Protein AF-G4D5F2-F1 (afdb_monomer_lite)

Organism: NCBI:txid997350

pLDDT: mean 88.38, std 15.55, range [37.66, 97.81]

Structure (mmCIF, N/CA/C/O backbone):
data_AF-G4D5F2-F1
#
_entry.id   AF-G4D5F2-F1
#
loop_
_atom_site.group_PDB
_atom_site.id
_atom_site.type_symbol
_atom_site.label_atom_id
_atom_site.label_alt_id
_atom_site.label_comp_id
_atom_site.label_asym_id
_atom_site.label_entity_id
_atom_site.label_seq_id
_atom_site.pdbx_PDB_ins_code
_atom_site.Cartn_x
_atom_site.Cartn_y
_atom_site.Cartn_z
_atom_site.occupancy
_atom_site.B_iso_or_equiv
_atom_site.auth_seq_id
_atom_site.auth_comp_id
_atom_site.auth_asym_id
_atom_site.auth_atom_id
_atom_site.pdbx_PDB_model_num
ATOM 1 N N . MET A 1 1 ? -11.099 2.899 15.831 1.00 67.94 1 MET A N 1
ATOM 2 C CA . MET A 1 1 ? -10.990 1.984 14.674 1.00 67.94 1 MET A CA 1
ATOM 3 C C . MET A 1 1 ? -9.593 2.140 14.106 1.00 67.94 1 MET A C 1
ATOM 5 O O . MET A 1 1 ? -9.204 3.276 13.870 1.00 67.94 1 MET A O 1
ATOM 9 N N . PHE A 1 2 ? -8.819 1.060 13.984 1.00 84.50 2 PHE A N 1
ATOM 10 C CA . PHE A 1 2 ? -7.462 1.144 13.438 1.00 84.50 2 PHE A CA 1
ATOM 11 C C . PHE A 1 2 ? -7.512 1.460 11.940 1.00 84.50 2 PHE A C 1
ATOM 13 O O . PHE A 1 2 ? -8.307 0.871 11.211 1.00 84.50 2 PHE A O 1
ATOM 20 N N . LYS A 1 3 ? -6.680 2.410 11.510 1.00 92.31 3 LYS A N 1
ATOM 21 C CA . LYS A 1 3 ? -6.453 2.772 10.111 1.00 92.31 3 LYS A CA 1
ATOM 22 C C . LYS A 1 3 ? -4.956 2.925 9.891 1.00 92.31 3 LYS A C 1
ATOM 24 O O . LYS A 1 3 ? -4.248 3.385 10.786 1.00 92.31 3 LYS A O 1
ATOM 29 N N . PHE A 1 4 ? -4.490 2.541 8.713 1.00 95.12 4 PHE A N 1
ATOM 30 C CA . PHE A 1 4 ? -3.138 2.849 8.276 1.00 95.12 4 PHE A CA 1
ATOM 31 C C . PHE A 1 4 ? -3.038 4.323 7.882 1.00 95.12 4 PHE A C 1
ATOM 33 O O . PHE A 1 4 ? -4.027 4.937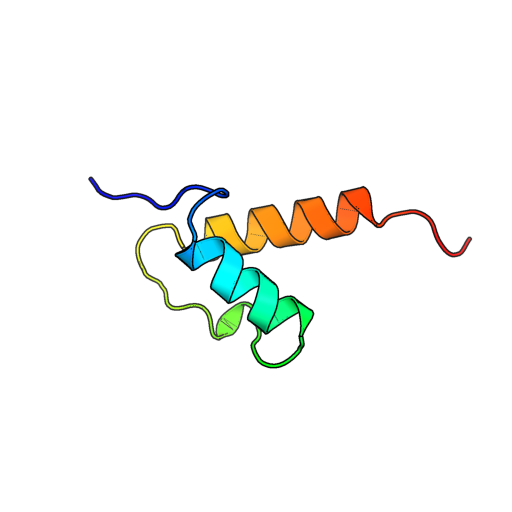 7.479 1.00 95.12 4 PHE A O 1
ATOM 40 N N . THR A 1 5 ? -1.840 4.876 8.015 1.00 95.31 5 THR A N 1
ATOM 41 C CA . THR A 1 5 ? -1.460 6.183 7.478 1.00 95.31 5 THR A CA 1
ATOM 42 C C . THR A 1 5 ? -0.368 5.976 6.435 1.00 95.31 5 THR A C 1
ATOM 44 O O . THR A 1 5 ? 0.334 4.962 6.472 1.00 95.31 5 THR A O 1
ATOM 47 N N . ASN A 1 6 ? -0.170 6.948 5.548 1.00 93.44 6 ASN A N 1
ATOM 48 C CA . ASN A 1 6 ? 0.876 6.897 4.517 1.00 93.44 6 ASN A CA 1
ATOM 49 C C . ASN A 1 6 ? 2.293 6.794 5.122 1.00 93.44 6 ASN A C 1
ATOM 51 O O . ASN A 1 6 ? 3.220 6.293 4.492 1.00 93.44 6 ASN A O 1
ATOM 55 N N . GLU A 1 7 ? 2.454 7.192 6.388 1.00 93.94 7 GLU A N 1
ATOM 56 C CA . GLU A 1 7 ? 3.707 7.084 7.139 1.00 93.94 7 GLU A CA 1
ATOM 57 C C . GLU A 1 7 ? 3.927 5.714 7.800 1.00 93.94 7 GLU A C 1
ATOM 59 O O . GLU A 1 7 ? 5.016 5.448 8.316 1.00 93.94 7 GLU A O 1
ATOM 64 N N . SER A 1 8 ? 2.920 4.832 7.784 1.00 95.25 8 SER A N 1
ATOM 65 C CA . SER A 1 8 ? 2.993 3.506 8.394 1.00 95.25 8 SER A CA 1
ATOM 66 C C . SER A 1 8 ? 4.136 2.682 7.808 1.00 95.25 8 SER A C 1
ATOM 68 O O . SER A 1 8 ? 4.267 2.548 6.592 1.00 95.25 8 SER A O 1
ATOM 70 N N . MET A 1 9 ? 4.914 2.032 8.679 1.00 95.06 9 MET A N 1
ATOM 71 C CA . MET A 1 9 ? 5.958 1.092 8.252 1.00 95.06 9 MET A CA 1
ATOM 72 C C . MET A 1 9 ? 5.401 -0.033 7.372 1.00 95.06 9 MET A C 1
ATOM 74 O O . MET A 1 9 ? 6.078 -0.477 6.453 1.00 95.06 9 MET A O 1
ATOM 78 N N . VAL A 1 10 ? 4.157 -0.463 7.616 1.00 96.00 10 VAL A N 1
ATOM 79 C CA . VAL A 1 10 ? 3.497 -1.496 6.806 1.00 96.00 10 VAL A CA 1
ATOM 80 C C . VAL A 1 10 ? 3.200 -0.974 5.400 1.00 96.00 10 VAL A C 1
ATOM 82 O O . VAL A 1 10 ? 3.482 -1.669 4.429 1.00 96.00 10 VAL A O 1
ATOM 85 N N . VAL A 1 11 ? 2.690 0.257 5.277 1.00 96.69 11 VAL A N 1
ATOM 86 C CA . VAL A 1 11 ? 2.447 0.898 3.971 1.00 96.69 11 VAL A CA 1
ATOM 87 C C . VAL A 1 11 ? 3.764 1.052 3.210 1.00 96.69 11 VAL A C 1
ATOM 89 O O . VAL A 1 11 ? 3.856 0.616 2.067 1.00 96.69 11 VAL A O 1
ATOM 92 N N . LYS A 1 12 ? 4.811 1.571 3.864 1.00 96.19 12 LYS A N 1
ATOM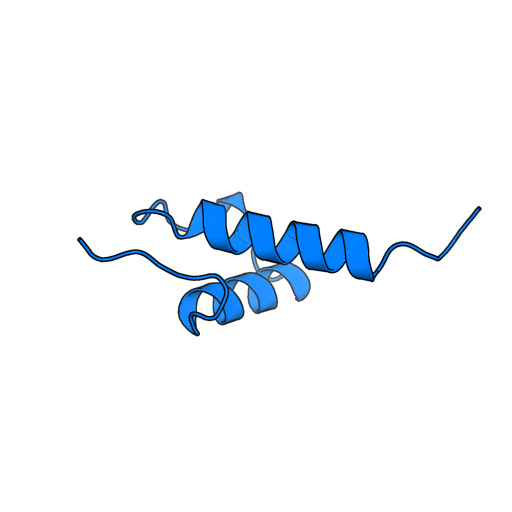 93 C CA . LYS A 1 12 ? 6.143 1.742 3.258 1.00 96.19 12 LYS A CA 1
ATOM 94 C C . LYS A 1 12 ? 6.758 0.421 2.794 1.00 96.19 12 LYS A C 1
ATOM 96 O O . LYS A 1 12 ? 7.332 0.370 1.713 1.00 96.19 12 LYS A O 1
ATOM 101 N N . ALA A 1 13 ? 6.616 -0.651 3.575 1.00 97.38 13 ALA A N 1
ATOM 102 C CA . ALA A 1 13 ? 7.101 -1.970 3.179 1.00 97.38 13 ALA A CA 1
ATOM 103 C C . ALA A 1 13 ? 6.421 -2.458 1.889 1.00 97.38 13 ALA A C 1
ATOM 105 O O . ALA A 1 13 ? 7.103 -2.912 0.975 1.00 97.38 13 ALA A O 1
ATOM 106 N N . TRP A 1 14 ? 5.098 -2.306 1.780 1.00 9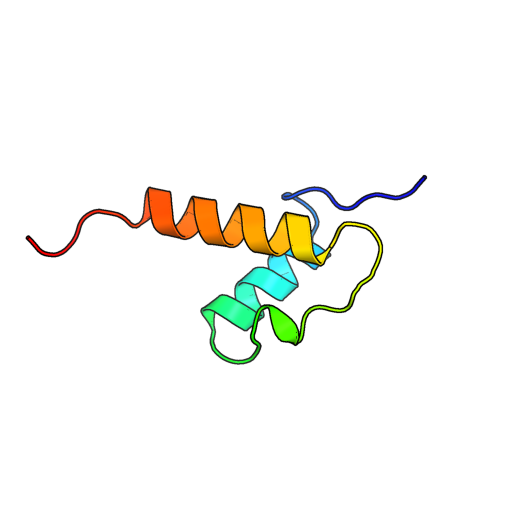7.81 14 TRP A N 1
ATOM 107 C CA . TRP A 1 14 ? 4.363 -2.660 0.562 1.00 97.81 14 TRP A CA 1
ATOM 108 C C . TRP A 1 14 ? 4.752 -1.806 -0.641 1.00 97.81 14 TRP A C 1
ATOM 110 O O . TRP A 1 14 ? 4.968 -2.351 -1.720 1.00 97.81 14 TRP A O 1
ATOM 120 N N . VAL A 1 15 ? 4.888 -0.492 -0.454 1.00 96.50 15 VAL A N 1
ATOM 121 C CA . VAL A 1 15 ? 5.365 0.417 -1.504 1.00 96.50 15 VAL A CA 1
ATOM 122 C C . VAL A 1 15 ? 6.738 -0.031 -2.008 1.00 96.50 15 VAL A C 1
ATOM 124 O O . VAL A 1 15 ? 6.911 -0.175 -3.212 1.00 96.50 15 VAL A O 1
ATOM 127 N N . ASN A 1 16 ? 7.678 -0.345 -1.111 1.00 96.12 16 ASN A N 1
ATOM 128 C CA . ASN A 1 16 ? 9.014 -0.813 -1.491 1.00 96.12 16 ASN A CA 1
ATOM 129 C C . ASN A 1 16 ? 8.978 -2.120 -2.293 1.00 96.12 16 ASN A C 1
ATOM 131 O O . ASN A 1 16 ? 9.672 -2.223 -3.298 1.00 96.12 16 ASN A O 1
ATOM 135 N N . LEU A 1 17 ? 8.156 -3.096 -1.891 1.00 97.00 17 LEU A N 1
ATOM 136 C CA . LEU A 1 17 ? 7.996 -4.353 -2.635 1.00 97.00 17 LEU A CA 1
ATOM 137 C C . LEU A 1 17 ? 7.433 -4.121 -4.045 1.00 97.00 17 LEU A C 1
ATOM 139 O O . LEU A 1 17 ? 7.830 -4.804 -4.988 1.00 97.00 17 LEU A O 1
ATOM 143 N N . ILE A 1 18 ? 6.524 -3.153 -4.195 1.00 96.50 18 ILE A N 1
ATOM 144 C CA . ILE A 1 18 ? 5.932 -2.803 -5.491 1.00 96.50 18 ILE A CA 1
ATOM 145 C C . ILE A 1 18 ? 6.935 -2.058 -6.372 1.00 96.50 18 ILE A C 1
ATOM 147 O O . ILE A 1 18 ? 7.097 -2.403 -7.539 1.00 96.50 18 ILE A O 1
ATOM 151 N N . VAL A 1 19 ? 7.658 -1.083 -5.816 1.00 94.31 19 VAL A N 1
ATOM 152 C CA . VAL A 1 19 ? 8.725 -0.358 -6.529 1.00 94.31 19 VAL A CA 1
ATOM 153 C C . VAL A 1 19 ? 9.857 -1.307 -6.948 1.00 94.31 19 VAL A C 1
ATOM 155 O O . VAL A 1 19 ? 10.415 -1.155 -8.032 1.00 94.31 19 VAL A O 1
ATOM 158 N N . ALA A 1 20 ? 10.156 -2.328 -6.140 1.00 95.31 20 ALA A N 1
ATOM 159 C CA . ALA A 1 20 ? 11.121 -3.378 -6.464 1.00 95.31 20 ALA A CA 1
ATOM 160 C C . ALA A 1 20 ? 10.614 -4.405 -7.500 1.00 95.31 20 ALA A C 1
ATOM 162 O O . ALA A 1 20 ? 11.358 -5.312 -7.862 1.00 95.31 20 ALA A O 1
ATOM 163 N N . ASN A 1 21 ? 9.375 -4.274 -7.997 1.00 93.31 21 ASN A N 1
ATOM 164 C CA . ASN A 1 21 ? 8.702 -5.233 -8.884 1.00 93.31 21 ASN A CA 1
ATOM 165 C C . ASN A 1 21 ? 8.567 -6.659 -8.300 1.00 93.31 21 ASN A C 1
ATOM 167 O O . ASN A 1 21 ? 8.342 -7.613 -9.043 1.00 93.31 21 ASN A O 1
ATOM 171 N N . GLU A 1 22 ? 8.670 -6.827 -6.977 1.00 96.75 22 GLU A N 1
ATOM 172 C CA . GLU A 1 22 ? 8.453 -8.118 -6.301 1.00 96.75 22 GLU A CA 1
ATOM 173 C C . GLU A 1 22 ? 6.965 -8.401 -6.043 1.00 96.75 22 GLU A C 1
ATOM 175 O O . GLU A 1 22 ? 6.553 -9.555 -5.879 1.00 96.75 22 GLU A O 1
ATOM 180 N N . LYS A 1 23 ? 6.157 -7.338 -5.970 1.00 96.62 23 LYS A N 1
ATOM 181 C CA . LYS A 1 23 ? 4.708 -7.373 -5.754 1.00 96.62 23 LYS A CA 1
ATOM 182 C C . LYS A 1 23 ? 3.998 -6.357 -6.634 1.00 96.62 23 LYS A C 1
ATOM 184 O O . LYS A 1 23 ? 4.590 -5.406 -7.129 1.00 96.62 23 LYS A O 1
ATOM 189 N N . THR A 1 24 ? 2.697 -6.541 -6.790 1.00 95.88 24 THR A N 1
ATOM 190 C CA . THR A 1 24 ? 1.799 -5.613 -7.475 1.00 95.88 24 THR A CA 1
ATOM 191 C C . THR A 1 24 ? 0.775 -5.038 -6.499 1.00 95.88 24 THR A C 1
ATOM 193 O O . THR A 1 24 ? 0.577 -5.555 -5.398 1.00 95.88 24 THR A O 1
ATOM 196 N N . LEU A 1 25 ? 0.081 -3.967 -6.895 1.00 94.62 25 LEU A N 1
ATOM 197 C CA . LEU A 1 25 ? -0.986 -3.376 -6.078 1.00 94.62 25 LEU A CA 1
ATOM 198 C C . LEU A 1 25 ? -2.130 -4.374 -5.793 1.00 94.62 25 LEU A C 1
ATOM 200 O O . LEU A 1 25 ? -2.848 -4.238 -4.801 1.00 94.62 25 LEU A O 1
ATOM 204 N N . ASP A 1 26 ? -2.309 -5.379 -6.649 1.00 95.81 26 ASP A N 1
ATOM 205 C CA . ASP A 1 26 ? -3.325 -6.419 -6.480 1.00 95.81 26 ASP A CA 1
ATOM 206 C C . ASP A 1 26 ? -2.935 -7.496 -5.467 1.00 95.81 26 ASP A C 1
ATOM 208 O O . ASP A 1 26 ? -3.822 -8.113 -4.880 1.00 95.81 26 ASP A O 1
ATOM 212 N N . ASP A 1 27 ? -1.640 -7.638 -5.170 1.00 96.81 27 ASP A N 1
ATOM 213 C CA . ASP A 1 27 ? -1.148 -8.509 -4.100 1.00 96.81 27 ASP A CA 1
ATOM 214 C C . ASP A 1 27 ? -1.367 -7.913 -2.701 1.00 96.81 27 ASP A C 1
ATOM 216 O O . ASP A 1 27 ? -1.262 -8.623 -1.696 1.00 96.81 27 ASP A O 1
ATOM 220 N N . VAL A 1 28 ? -1.659 -6.610 -2.611 1.00 96.25 28 VAL A N 1
ATOM 221 C CA . VAL A 1 28 ? -1.882 -5.932 -1.332 1.00 96.25 28 VAL A CA 1
ATOM 222 C C . VAL A 1 28 ? -3.179 -6.460 -0.704 1.00 96.25 28 VAL A C 1
ATOM 224 O O . VAL A 1 28 ? -4.254 -6.336 -1.305 1.00 96.25 28 VAL A O 1
ATOM 227 N N . PRO A 1 29 ? -3.137 -7.016 0.521 1.00 94.81 29 PRO A N 1
ATOM 228 C CA . PRO A 1 29 ? -4.311 -7.602 1.142 1.00 94.81 29 PRO A CA 1
ATOM 229 C C . PRO A 1 29 ? -5.370 -6.536 1.421 1.00 94.81 29 PRO A C 1
ATOM 231 O O . PRO A 1 29 ? -5.071 -5.409 1.829 1.00 94.81 29 PRO A O 1
ATOM 234 N N . LYS A 1 30 ? -6.640 -6.921 1.261 1.00 91.06 30 LYS A N 1
ATOM 235 C CA . LYS A 1 30 ? -7.796 -6.065 1.549 1.00 91.06 30 LYS A CA 1
ATOM 236 C C . LYS A 1 30 ? -8.028 -5.958 3.060 1.00 91.06 30 LYS A C 1
ATOM 238 O O . LYS A 1 30 ? -8.974 -6.521 3.605 1.00 91.06 30 LYS A O 1
ATOM 243 N N . LEU A 1 31 ? -7.124 -5.253 3.735 1.00 93.88 31 LEU A N 1
ATOM 244 C CA . LEU A 1 31 ? -7.129 -5.027 5.175 1.00 93.88 31 LEU A CA 1
ATOM 245 C C . LEU A 1 31 ? -7.350 -3.541 5.470 1.00 93.88 31 LEU A C 1
ATOM 247 O O . LEU A 1 31 ? -6.460 -2.720 5.247 1.00 93.88 31 LEU A O 1
ATOM 251 N N . TRP A 1 32 ? -8.534 -3.208 5.989 1.00 94.12 32 TRP A N 1
ATOM 252 C CA . TRP A 1 32 ? -8.961 -1.826 6.241 1.00 94.12 32 TRP A CA 1
ATOM 253 C C . TRP A 1 32 ? -8.685 -0.920 5.027 1.00 94.12 32 TRP A C 1
ATOM 255 O O . TRP A 1 32 ? -9.206 -1.193 3.951 1.00 94.12 32 TRP A O 1
ATOM 265 N N . ASN A 1 33 ? -7.862 0.117 5.197 1.00 95.94 33 ASN A N 1
ATOM 266 C CA . ASN A 1 33 ? -7.474 1.089 4.175 1.00 95.94 33 ASN A CA 1
ATOM 267 C C . ASN A 1 33 ? -6.037 0.888 3.650 1.00 95.94 33 ASN A C 1
ATOM 269 O O . ASN A 1 33 ? -5.442 1.821 3.123 1.00 95.94 33 ASN A O 1
ATOM 273 N N . LEU A 1 34 ? -5.439 -0.301 3.814 1.00 96.12 34 LEU A N 1
ATOM 274 C CA . LEU A 1 34 ? -4.038 -0.533 3.435 1.00 96.12 34 LEU A CA 1
ATOM 275 C C . LEU A 1 34 ? -3.785 -0.304 1.938 1.00 96.12 34 LEU A C 1
ATOM 277 O O . LEU A 1 34 ? -2.864 0.427 1.587 1.00 96.12 34 LEU A O 1
ATOM 281 N N . LYS A 1 35 ? -4.602 -0.913 1.064 1.00 95.81 35 LYS A N 1
ATOM 282 C CA . LYS A 1 35 ? -4.452 -0.792 -0.398 1.00 95.81 35 LYS A CA 1
ATOM 283 C C . LYS A 1 35 ? -4.593 0.658 -0.865 1.00 95.81 35 LYS A C 1
ATOM 285 O O . LYS A 1 35 ? -3.827 1.079 -1.721 1.00 95.81 35 LYS A O 1
ATOM 290 N N . GLU A 1 36 ? -5.510 1.408 -0.257 1.00 96.12 36 GLU A N 1
ATOM 291 C CA . GLU A 1 36 ? -5.711 2.838 -0.525 1.00 96.12 36 GLU A CA 1
ATOM 292 C C . GLU A 1 36 ? -4.450 3.637 -0.169 1.00 96.12 36 GLU A C 1
ATOM 294 O O . GLU A 1 36 ? -3.884 4.289 -1.035 1.00 96.12 36 GLU A O 1
ATOM 299 N N . CYS A 1 37 ? -3.916 3.486 1.050 1.00 96.50 37 CYS A N 1
ATOM 300 C CA . CYS A 1 37 ? -2.686 4.179 1.453 1.00 96.50 37 CYS A CA 1
ATOM 301 C C . CYS A 1 37 ? -1.472 3.820 0.581 1.00 96.50 37 CYS A C 1
ATOM 303 O O . CYS A 1 37 ? -0.652 4.681 0.277 1.00 96.50 37 CYS A O 1
ATOM 305 N N . VAL A 1 38 ? -1.328 2.549 0.190 1.00 96.44 38 VAL A N 1
ATOM 306 C CA . VAL A 1 38 ? -0.237 2.118 -0.701 1.00 96.44 38 VAL A CA 1
ATOM 307 C C . VAL A 1 38 ? -0.391 2.751 -2.085 1.00 96.44 38 VAL A C 1
ATOM 309 O O . VAL A 1 38 ? 0.594 3.217 -2.653 1.00 96.44 38 VAL A O 1
ATOM 312 N N . GLN A 1 39 ? -1.615 2.797 -2.615 1.00 96.25 39 GLN A N 1
ATOM 313 C CA . GLN A 1 39 ? -1.909 3.434 -3.895 1.00 96.25 39 GLN A CA 1
ATOM 314 C C . GLN A 1 39 ? -1.633 4.941 -3.859 1.00 96.25 39 GLN A C 1
ATOM 316 O O . GLN A 1 39 ? -0.995 5.448 -4.778 1.00 96.25 39 GLN A O 1
ATOM 321 N N . ASP A 1 40 ? -2.048 5.629 -2.795 1.00 96.12 40 ASP A N 1
ATOM 322 C CA . ASP A 1 40 ? -1.818 7.064 -2.618 1.00 96.12 40 ASP A CA 1
ATOM 323 C C . ASP A 1 40 ? -0.322 7.392 -2.626 1.00 96.12 40 ASP A C 1
ATOM 325 O O . ASP A 1 40 ? 0.115 8.252 -3.386 1.00 96.12 40 ASP A O 1
ATOM 329 N N . VAL A 1 41 ? 0.488 6.655 -1.853 1.00 95.81 41 VAL A N 1
ATOM 330 C CA . VAL A 1 41 ? 1.945 6.864 -1.815 1.00 95.81 41 VAL A CA 1
ATOM 331 C C . VAL A 1 41 ? 2.584 6.590 -3.177 1.00 95.81 41 VAL A C 1
ATOM 333 O O . VAL A 1 41 ? 3.427 7.362 -3.621 1.00 95.81 41 VAL A O 1
ATOM 336 N N . LEU A 1 42 ? 2.183 5.519 -3.870 1.00 94.31 42 LEU A N 1
ATOM 337 C CA . LEU A 1 42 ? 2.700 5.220 -5.209 1.00 94.31 42 LEU A CA 1
ATOM 338 C C . LEU A 1 42 ? 2.341 6.301 -6.234 1.00 94.31 42 LEU A C 1
ATOM 340 O O . LEU A 1 42 ? 3.140 6.571 -7.128 1.00 94.31 42 LEU A O 1
ATOM 344 N N . ASN A 1 43 ? 1.158 6.907 -6.128 1.00 94.94 43 ASN A N 1
ATOM 345 C CA . ASN A 1 43 ? 0.759 8.012 -6.996 1.00 94.94 43 ASN A CA 1
ATOM 346 C C . ASN A 1 43 ? 1.583 9.270 -6.699 1.00 94.94 43 ASN A C 1
ATOM 348 O O . ASN A 1 43 ? 2.127 9.846 -7.636 1.00 94.94 43 ASN A O 1
AT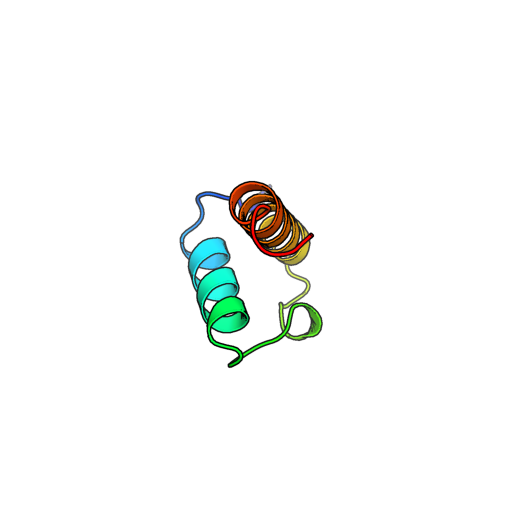OM 352 N N . SER A 1 44 ? 1.780 9.629 -5.424 1.00 93.12 44 SER A N 1
ATOM 353 C CA . SER A 1 44 ? 2.654 10.752 -5.049 1.00 93.12 44 SER A CA 1
ATOM 354 C C . SER A 1 44 ? 4.089 10.557 -5.549 1.00 93.12 44 SER A C 1
ATOM 356 O O . SER A 1 44 ? 4.678 11.483 -6.091 1.00 93.12 44 SER A O 1
ATOM 358 N N . LEU A 1 45 ? 4.630 9.334 -5.476 1.00 89.12 45 LEU A N 1
ATOM 359 C CA . LEU A 1 45 ? 5.959 9.022 -6.020 1.00 89.12 45 LEU A CA 1
ATOM 360 C C . LEU A 1 45 ? 6.041 9.190 -7.548 1.00 89.12 45 LEU A C 1
ATOM 362 O O . LEU A 1 45 ? 7.092 9.562 -8.064 1.00 89.12 45 LEU A O 1
ATOM 366 N N . LYS A 1 46 ? 4.957 8.913 -8.285 1.00 85.56 46 LYS A N 1
ATOM 367 C CA . LYS A 1 46 ? 4.900 9.141 -9.741 1.00 85.56 46 LYS A CA 1
ATOM 368 C C . LYS A 1 46 ? 4.814 10.625 -10.084 1.00 85.56 46 LYS A C 1
ATOM 370 O O . LYS A 1 46 ? 5.416 11.044 -11.064 1.00 85.56 46 LYS A O 1
ATOM 375 N N . GLU A 1 47 ? 4.073 11.395 -9.292 1.00 80.75 47 GLU A N 1
ATOM 376 C CA . GLU A 1 47 ? 3.932 12.845 -9.462 1.00 80.75 47 GLU A CA 1
ATOM 377 C C . GLU A 1 47 ? 5.241 13.581 -9.135 1.00 80.75 47 GLU A C 1
ATOM 379 O O . GLU A 1 47 ? 5.620 14.501 -9.851 1.00 80.75 47 GLU A O 1
ATOM 384 N N . GLU A 1 48 ? 5.986 13.128 -8.123 1.00 67.75 48 GLU A N 1
ATOM 385 C CA . GLU A 1 48 ? 7.307 13.671 -7.768 1.00 67.75 48 GLU A CA 1
ATOM 386 C C . GLU A 1 48 ? 8.427 13.224 -8.730 1.00 67.75 48 GLU A C 1
ATOM 388 O O . GLU A 1 48 ? 9.451 13.8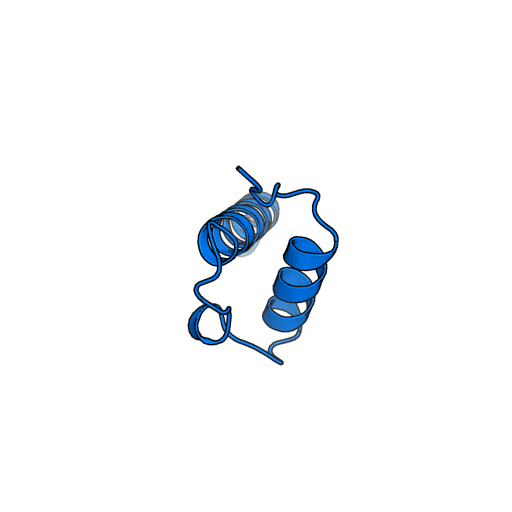96 -8.842 1.00 67.75 48 GLU A O 1
ATOM 393 N N . GLY A 1 49 ? 8.232 12.116 -9.455 1.00 59.41 49 GLY A N 1
ATOM 394 C CA . GLY A 1 49 ? 9.141 11.612 -10.495 1.00 59.41 49 GLY A CA 1
ATOM 395 C C . GLY A 1 49 ? 8.825 12.093 -11.919 1.00 59.41 49 GLY A C 1
ATOM 396 O O . GLY A 1 49 ? 9.435 11.610 -12.873 1.00 59.41 49 GLY A O 1
ATOM 397 N N . GLY A 1 50 ? 7.858 12.999 -12.081 1.00 49.56 50 GLY A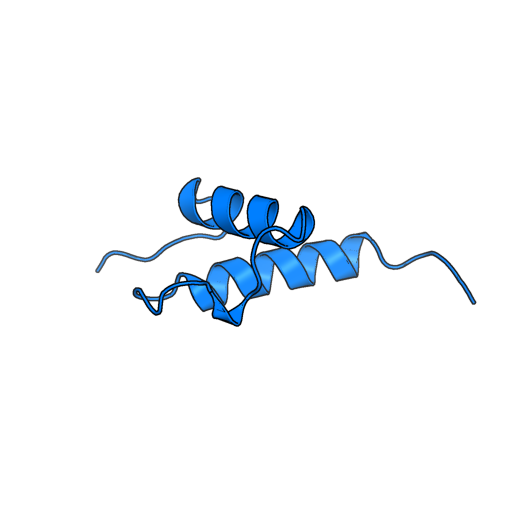 N 1
ATOM 398 C CA . GLY A 1 50 ? 7.344 13.454 -13.371 1.00 49.56 50 GLY A CA 1
ATOM 399 C C . GLY A 1 50 ? 8.145 14.578 -14.028 1.00 49.56 50 GLY A C 1
ATOM 400 O O . GLY A 1 50 ? 7.589 15.645 -14.253 1.00 49.56 50 GLY A O 1
ATOM 401 N N . GLU A 1 51 ? 9.410 14.335 -14.378 1.00 47.16 51 GLU A N 1
ATOM 402 C CA . GLU A 1 51 ? 10.072 15.037 -15.492 1.00 47.16 51 GLU A CA 1
ATOM 403 C C . GLU A 1 51 ? 11.239 14.198 -16.047 1.00 47.16 51 GLU A C 1
ATOM 405 O O . GLU A 1 51 ? 12.393 14.396 -15.681 1.00 47.16 51 GLU A O 1
ATOM 410 N N . ILE A 1 52 ? 10.939 13.242 -16.932 1.00 53.44 52 ILE A N 1
ATOM 411 C CA . ILE A 1 52 ? 11.803 12.902 -18.072 1.00 53.44 52 ILE A CA 1
ATOM 412 C C . ILE A 1 52 ? 10.927 12.469 -19.257 1.00 53.44 52 ILE A C 1
ATOM 414 O O . ILE A 1 52 ? 9.983 11.699 -19.097 1.00 53.44 52 ILE A O 1
ATOM 418 N N . ASP A 1 53 ? 11.302 12.992 -20.423 1.00 42.19 53 ASP A N 1
ATOM 419 C CA . ASP A 1 53 ? 10.852 12.698 -21.789 1.00 42.19 53 ASP A CA 1
ATOM 420 C C . ASP A 1 53 ? 9.560 13.375 -22.297 1.00 42.19 53 ASP A C 1
ATOM 422 O O . ASP A 1 53 ? 8.460 12.817 -22.296 1.00 42.19 53 ASP A O 1
ATOM 426 N N . ALA A 1 54 ? 9.774 14.592 -22.819 1.00 37.66 54 ALA A N 1
ATOM 427 C CA . ALA A 1 54 ? 9.074 15.155 -23.978 1.00 37.66 54 ALA A CA 1
ATOM 428 C C . ALA A 1 54 ? 9.858 14.839 -25.264 1.00 37.66 54 ALA A C 1
ATOM 430 O O . ALA A 1 54 ? 11.108 14.780 -25.182 1.00 37.66 54 ALA A O 1
#

Radius of gyration: 12.01 Å; chains: 1; bounding box: 23×24×39 Å

Sequence (54 aa):
MFKFTNESMVVKAWVNLIVANEKTLDDVPKLWNLKECVQDVLNSLKEEGGEIDA

Secondary structure (DSSP, 8-state):
-----TT-HHHHHHHHHHHTTS--GGGS---TTHHHHHHHHHHHHHHHT--S--

Foldseek 3Di:
DDDDALPDPLLVVVLVCVVVVVDHLVPQDPDHCSSVSNVVNNVVVCVVVPDDDD